Protein AF-A0A318ED38-F1 (afdb_monomer_lite)

Structure (mmCIF, N/CA/C/O backbone):
data_AF-A0A318ED38-F1
#
_entry.id   AF-A0A318ED38-F1
#
loop_
_atom_site.group_PDB
_atom_site.id
_at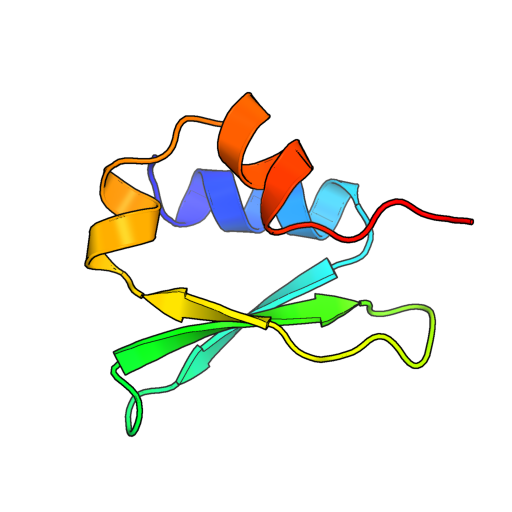om_site.type_symbol
_atom_site.label_atom_id
_atom_site.label_alt_id
_atom_site.label_comp_id
_atom_site.label_asym_id
_atom_site.label_entity_id
_atom_site.label_seq_id
_atom_site.pdbx_PDB_ins_code
_atom_site.Cartn_x
_atom_site.Cartn_y
_atom_site.Cartn_z
_atom_site.occupancy
_atom_site.B_iso_or_equiv
_atom_site.auth_seq_id
_atom_site.auth_comp_id
_atom_site.auth_asym_id
_atom_site.auth_atom_id
_atom_site.pdbx_PDB_model_num
ATOM 1 N N . MET A 1 1 ? 5.582 8.567 -4.426 1.00 90.94 1 MET A N 1
ATOM 2 C CA . MET A 1 1 ? 6.176 8.580 -3.068 1.00 90.94 1 MET A CA 1
ATOM 3 C C . MET A 1 1 ? 7.335 7.578 -2.959 1.00 90.94 1 MET A C 1
ATOM 5 O O . MET A 1 1 ? 7.427 6.691 -3.803 1.00 90.94 1 MET A O 1
ATOM 9 N N . LEU A 1 2 ? 8.234 7.718 -1.969 1.00 91.19 2 LEU A N 1
ATOM 10 C CA . LEU A 1 2 ? 9.278 6.717 -1.679 1.00 91.19 2 LEU A CA 1
ATOM 11 C C . LEU A 1 2 ? 8.682 5.485 -0.977 1.00 91.19 2 LEU A C 1
ATOM 13 O O . LEU A 1 2 ? 7.791 5.611 -0.143 1.00 91.19 2 LEU A O 1
ATOM 17 N N . GLU A 1 3 ? 9.214 4.296 -1.258 1.00 91.38 3 GLU A N 1
ATOM 18 C CA . GLU A 1 3 ? 8.738 3.032 -0.665 1.00 91.38 3 GLU A CA 1
ATOM 19 C C . GLU A 1 3 ? 8.831 3.042 0.865 1.00 91.38 3 GLU A C 1
ATOM 21 O O . GLU A 1 3 ? 7.882 2.682 1.554 1.00 91.38 3 GLU A O 1
ATOM 26 N N . SER A 1 4 ? 9.944 3.541 1.407 1.00 92.81 4 SER A N 1
ATOM 27 C CA . SER A 1 4 ? 10.159 3.661 2.853 1.00 92.81 4 SER A CA 1
ATOM 28 C C . SER A 1 4 ? 9.140 4.572 3.539 1.00 92.81 4 SER A C 1
ATOM 30 O O . SER A 1 4 ? 8.764 4.335 4.687 1.00 92.81 4 SER A O 1
ATOM 32 N N . GLU A 1 5 ? 8.672 5.605 2.841 1.00 93.44 5 GLU A N 1
ATOM 33 C CA . GLU A 1 5 ? 7.636 6.504 3.338 1.00 93.44 5 GLU A CA 1
ATOM 34 C C . GLU A 1 5 ? 6.267 5.820 3.333 1.00 93.44 5 GLU A C 1
ATOM 36 O O . GLU A 1 5 ? 5.568 5.857 4.345 1.00 93.44 5 GLU A O 1
ATOM 41 N N . ALA A 1 6 ? 5.934 5.112 2.251 1.00 92.19 6 ALA A N 1
ATOM 42 C CA . ALA A 1 6 ? 4.711 4.321 2.145 1.00 92.19 6 ALA A CA 1
ATOM 43 C C . ALA A 1 6 ? 4.611 3.269 3.260 1.00 92.19 6 ALA A C 1
ATOM 45 O O . ALA A 1 6 ? 3.590 3.175 3.940 1.00 92.19 6 ALA A O 1
ATOM 46 N N . MET A 1 7 ? 5.703 2.534 3.504 1.00 92.88 7 MET A N 1
ATOM 47 C CA . MET A 1 7 ? 5.778 1.521 4.560 1.00 92.88 7 MET A CA 1
ATOM 48 C C . MET A 1 7 ? 5.564 2.129 5.948 1.00 92.88 7 MET A C 1
ATOM 50 O O . MET A 1 7 ? 4.853 1.552 6.770 1.00 92.88 7 MET A O 1
ATOM 54 N N . ARG A 1 8 ? 6.141 3.310 6.209 1.00 93.69 8 ARG A N 1
ATOM 55 C CA . ARG A 1 8 ? 5.929 4.032 7.470 1.00 93.69 8 ARG A CA 1
ATOM 56 C C . ARG A 1 8 ? 4.461 4.429 7.644 1.00 93.69 8 ARG A C 1
ATOM 58 O O . ARG A 1 8 ? 3.896 4.172 8.702 1.00 93.69 8 ARG A O 1
ATOM 65 N N . LEU A 1 9 ? 3.845 5.012 6.616 1.00 92.25 9 LEU A N 1
ATOM 66 C CA . LEU A 1 9 ? 2.441 5.437 6.647 1.00 92.25 9 LEU A CA 1
ATOM 67 C C . LEU A 1 9 ? 1.480 4.254 6.828 1.00 92.25 9 LEU A C 1
ATOM 69 O O . LEU A 1 9 ? 0.545 4.336 7.623 1.00 92.25 9 LEU A O 1
ATOM 73 N N . ALA A 1 10 ? 1.731 3.136 6.142 1.00 90.62 10 ALA A N 1
ATOM 74 C CA . ALA A 1 10 ? 0.966 1.907 6.321 1.00 90.62 10 ALA A CA 1
ATOM 75 C C . ALA A 1 10 ? 1.071 1.395 7.769 1.00 90.62 10 ALA A C 1
ATOM 77 O O . ALA A 1 10 ? 0.048 1.141 8.409 1.00 90.62 10 ALA A O 1
ATOM 78 N N . ALA A 1 11 ? 2.285 1.338 8.326 1.00 90.31 11 ALA A N 1
ATOM 79 C CA . ALA A 1 11 ? 2.515 0.886 9.697 1.00 90.31 11 ALA A CA 1
ATOM 80 C C . ALA A 1 11 ? 1.817 1.778 10.741 1.00 90.31 11 ALA A C 1
ATOM 82 O O . ALA A 1 11 ? 1.208 1.266 11.684 1.00 90.31 11 ALA A O 1
ATOM 83 N N . GLU A 1 12 ? 1.824 3.103 10.551 1.00 90.94 12 GLU A N 1
ATOM 84 C CA . GLU A 1 12 ? 1.093 4.062 11.398 1.00 90.94 12 GLU A CA 1
ATOM 85 C C . GLU A 1 12 ? -0.426 3.795 11.417 1.00 90.94 12 GLU A C 1
ATOM 87 O O . GLU A 1 12 ? -1.109 4.114 12.393 1.00 90.94 12 GLU A O 1
ATOM 92 N N . ARG A 1 13 ? -0.961 3.155 10.370 1.00 87.31 13 ARG A N 1
ATOM 93 C CA . ARG A 1 13 ? -2.369 2.747 10.249 1.00 87.31 13 ARG A CA 1
ATOM 94 C C . ARG A 1 13 ? 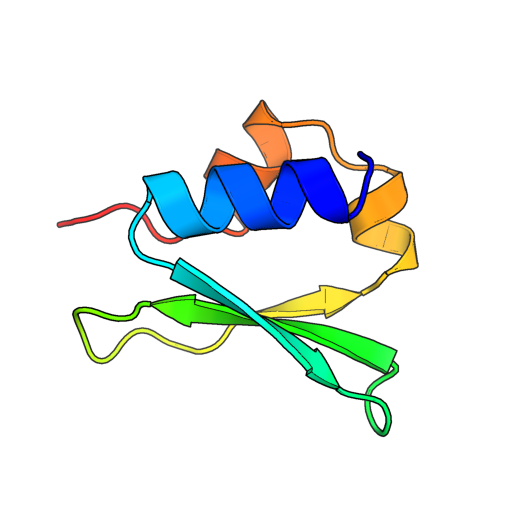-2.605 1.262 10.529 1.00 87.31 13 ARG A C 1
ATOM 96 O O . ARG A 1 13 ? -3.674 0.748 10.214 1.00 87.31 13 ARG A O 1
ATOM 103 N N . SER A 1 14 ? -1.648 0.582 11.167 1.00 88.44 14 SER A N 1
ATOM 104 C CA . SER A 1 14 ? -1.716 -0.859 11.457 1.00 88.44 14 SER A CA 1
ATOM 105 C C . SER A 1 14 ? -1.888 -1.718 10.200 1.00 88.44 14 SER A C 1
ATOM 107 O O . SER A 1 14 ? -2.570 -2.741 10.235 1.00 88.44 14 SER A O 1
ATOM 109 N N . CYS A 1 15 ? -1.272 -1.294 9.098 1.00 88.81 15 CYS A N 1
ATOM 110 C CA . CYS A 1 15 ? -1.175 -2.054 7.862 1.00 88.81 15 CYS A CA 1
ATOM 111 C C . CYS A 1 15 ? 0.275 -2.486 7.614 1.00 88.81 15 CYS A C 1
ATOM 113 O O . CYS A 1 15 ? 1.224 -1.778 7.951 1.00 88.81 15 CYS A O 1
ATOM 115 N N . GLU A 1 16 ? 0.438 -3.650 7.002 1.00 89.88 16 GLU A N 1
ATOM 116 C CA . GLU A 1 16 ? 1.707 -4.179 6.521 1.00 89.88 16 GLU A CA 1
ATOM 117 C C . GLU A 1 16 ? 1.784 -4.021 5.000 1.00 89.88 16 GLU A C 1
ATOM 119 O O . GLU A 1 16 ? 0.785 -4.179 4.298 1.00 89.88 16 GLU A O 1
ATOM 124 N N . MET A 1 17 ? 2.979 -3.715 4.493 1.00 91.38 17 MET A N 1
ATOM 125 C CA . MET A 1 17 ? 3.283 -3.714 3.064 1.00 91.38 17 MET A CA 1
ATOM 126 C C . MET A 1 17 ? 4.288 -4.817 2.751 1.00 91.38 17 MET A C 1
ATOM 128 O O . MET A 1 17 ? 5.389 -4.827 3.305 1.00 91.38 17 MET A O 1
ATOM 132 N N . ARG A 1 18 ? 3.942 -5.699 1.813 1.00 91.94 18 ARG A N 1
ATOM 133 C CA . ARG A 1 18 ? 4.809 -6.777 1.328 1.00 91.94 18 ARG A CA 1
ATOM 134 C C . ARG A 1 18 ? 4.971 -6.686 -0.182 1.00 91.94 18 ARG A C 1
ATOM 136 O O . ARG A 1 18 ? 3.989 -6.524 -0.896 1.00 91.94 18 ARG A O 1
ATOM 143 N N . TRP A 1 19 ? 6.195 -6.831 -0.676 1.00 92.81 19 TRP A N 1
ATOM 144 C CA . TRP A 1 19 ? 6.428 -6.963 -2.112 1.00 92.81 19 TRP A CA 1
ATOM 145 C C . TRP A 1 19 ? 6.008 -8.355 -2.601 1.00 92.81 19 TRP A C 1
ATOM 147 O O . TRP A 1 19 ? 6.398 -9.362 -2.007 1.00 92.81 19 TRP A O 1
ATOM 157 N N . ASP A 1 20 ? 5.225 -8.404 -3.674 1.00 92.25 20 ASP A N 1
ATOM 158 C CA . ASP A 1 20 ? 4.909 -9.611 -4.435 1.00 92.25 20 ASP A CA 1
ATOM 159 C C . ASP A 1 20 ? 5.677 -9.565 -5.762 1.00 92.25 20 ASP A C 1
ATOM 161 O O . ASP A 1 20 ? 5.439 -8.696 -6.606 1.00 92.25 20 ASP A O 1
ATOM 165 N N . ASP A 1 21 ? 6.631 -10.484 -5.925 1.00 91.06 21 ASP A N 1
ATOM 166 C CA . ASP A 1 21 ? 7.504 -10.523 -7.099 1.00 91.06 21 ASP A CA 1
ATOM 167 C C . ASP A 1 21 ? 6.799 -11.088 -8.341 1.00 91.06 21 ASP A C 1
ATOM 169 O O . ASP A 1 21 ? 7.058 -10.632 -9.456 1.00 91.06 21 ASP A O 1
ATOM 173 N N . ASP A 1 22 ? 5.843 -12.002 -8.148 1.00 90.31 22 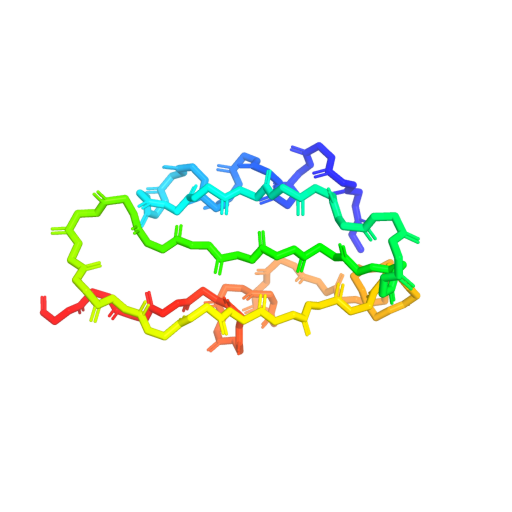ASP A N 1
ATOM 174 C CA . ASP A 1 22 ? 5.091 -12.633 -9.234 1.00 90.31 22 ASP A CA 1
ATOM 175 C C . ASP A 1 22 ? 4.158 -11.615 -9.904 1.00 90.31 22 ASP A C 1
ATOM 177 O O . ASP A 1 22 ? 4.049 -11.554 -11.132 1.00 90.31 22 ASP A O 1
ATOM 181 N N . GLN A 1 23 ? 3.508 -10.775 -9.096 1.00 87.12 23 GLN A N 1
ATOM 182 C CA . GLN A 1 23 ? 2.598 -9.728 -9.573 1.00 87.12 23 GLN A CA 1
ATOM 183 C C . GLN A 1 23 ? 3.279 -8.368 -9.762 1.00 87.12 23 GLN A C 1
ATOM 185 O O . GLN A 1 23 ? 2.683 -7.448 -10.331 1.00 87.12 23 GLN A O 1
ATOM 190 N N . ARG A 1 24 ? 4.530 -8.233 -9.304 1.00 89.25 24 ARG A N 1
ATOM 191 C CA . ARG A 1 24 ? 5.313 -6.988 -9.299 1.00 89.25 24 ARG A CA 1
ATOM 192 C C . ARG A 1 24 ? 4.556 -5.821 -8.660 1.00 89.25 24 ARG A C 1
ATOM 194 O O . ARG A 1 24 ? 4.520 -4.706 -9.202 1.00 89.25 24 ARG A O 1
ATOM 201 N N . CYS A 1 25 ? 3.934 -6.081 -7.516 1.00 92.31 25 CYS A N 1
ATOM 202 C CA . CYS A 1 25 ? 3.120 -5.115 -6.791 1.00 92.31 25 CYS A CA 1
ATOM 203 C C . CYS A 1 25 ? 3.399 -5.144 -5.283 1.00 92.31 25 CYS A C 1
ATOM 205 O O . CYS A 1 25 ? 3.907 -6.112 -4.725 1.00 92.31 25 CYS A O 1
ATOM 207 N N . TRP A 1 26 ? 3.058 -4.045 -4.621 1.00 92.69 26 TRP A N 1
ATOM 208 C CA . TRP A 1 26 ? 3.009 -3.950 -3.172 1.00 92.69 26 TRP A CA 1
ATOM 209 C C . TRP A 1 26 ? 1.647 -4.427 -2.688 1.00 92.69 26 TRP A C 1
ATOM 211 O O . TRP A 1 26 ? 0.629 -3.816 -2.998 1.00 92.69 26 TRP A O 1
ATOM 221 N N . VAL A 1 27 ? 1.630 -5.503 -1.917 1.00 92.12 27 VAL A N 1
ATOM 222 C CA . VAL A 1 27 ? 0.436 -5.999 -1.239 1.00 92.12 27 VAL A CA 1
ATOM 223 C C . VAL A 1 27 ? 0.313 -5.290 0.103 1.00 92.12 27 VAL A C 1
ATOM 225 O O . VAL A 1 27 ? 1.245 -5.320 0.908 1.00 92.12 27 VAL A O 1
ATOM 228 N N . ILE A 1 28 ? -0.831 -4.655 0.332 1.00 90.50 28 ILE A N 1
ATOM 229 C CA . ILE A 1 28 ? -1.179 -3.955 1.568 1.00 90.50 28 ILE A CA 1
ATOM 230 C C . ILE A 1 28 ? -2.189 -4.810 2.333 1.00 90.50 28 ILE A C 1
ATOM 232 O O . ILE A 1 28 ? -3.197 -5.239 1.769 1.00 90.50 28 ILE A O 1
ATOM 236 N N . LEU A 1 29 ? -1.901 -5.065 3.609 1.00 87.56 29 LEU A N 1
ATOM 237 C CA . LEU A 1 29 ? -2.660 -5.962 4.482 1.00 87.56 29 LEU A CA 1
ATOM 238 C C . LEU A 1 29 ? -2.962 -5.260 5.803 1.00 87.56 29 LEU A C 1
ATOM 240 O O . LEU A 1 29 ? -2.043 -4.748 6.437 1.00 87.56 29 LEU A O 1
ATOM 244 N N . ALA A 1 30 ? -4.213 -5.261 6.262 1.00 83.69 30 ALA A N 1
ATOM 245 C CA . ALA A 1 30 ? -4.510 -4.801 7.616 1.00 83.69 30 ALA A CA 1
ATOM 246 C C . ALA A 1 30 ? -4.064 -5.858 8.639 1.00 83.69 30 ALA A C 1
ATOM 248 O O . ALA A 1 30 ? -4.374 -7.038 8.508 1.00 83.69 30 ALA A O 1
ATOM 249 N N . VAL A 1 31 ? -3.352 -5.435 9.684 1.00 75.19 31 VAL A N 1
ATOM 250 C CA . VAL A 1 31 ? -2.808 -6.345 10.708 1.00 75.19 31 VAL A CA 1
ATOM 251 C C . VAL A 1 31 ? -3.876 -6.758 11.731 1.00 75.19 31 VAL A C 1
ATOM 253 O O . VAL A 1 31 ? -3.747 -7.790 12.384 1.00 75.19 31 VAL A O 1
ATOM 256 N N . SER A 1 32 ? -4.926 -5.951 11.915 1.00 66.44 32 SER A N 1
ATOM 257 C CA . SER A 1 32 ? -5.848 -6.070 13.056 1.00 66.44 32 SER A CA 1
ATOM 258 C C . SER A 1 32 ? -7.259 -6.561 12.725 1.00 66.44 32 SER A C 1
ATOM 260 O O . SER A 1 32 ? -8.033 -6.800 13.652 1.00 66.44 32 SER A O 1
ATOM 262 N N . TYR A 1 33 ? -7.611 -6.728 11.451 1.00 62.12 33 TYR A N 1
ATOM 263 C CA . TYR A 1 33 ? -8.924 -7.215 11.024 1.00 62.12 33 TYR A CA 1
ATOM 264 C C . TYR A 1 33 ? -8.827 -7.916 9.668 1.00 62.12 33 TYR A C 1
ATOM 266 O O . TYR A 1 33 ? -7.876 -7.685 8.925 1.00 62.12 33 TYR A O 1
ATOM 274 N N . ASP A 1 34 ? -9.805 -8.778 9.376 1.00 64.31 34 ASP A N 1
ATOM 275 C CA . ASP A 1 34 ? -9.939 -9.520 8.114 1.00 64.31 34 ASP A CA 1
ATOM 276 C C . ASP A 1 34 ? -10.315 -8.527 6.994 1.00 64.31 34 ASP A C 1
ATOM 278 O O . ASP A 1 34 ? -11.472 -8.392 6.600 1.00 64.31 34 ASP A O 1
ATOM 282 N N . ALA A 1 35 ? -9.347 -7.700 6.598 1.00 64.06 35 ALA A N 1
ATOM 283 C CA . ALA A 1 35 ? -9.480 -6.734 5.520 1.00 64.06 35 ALA A CA 1
ATOM 284 C C . ALA A 1 35 ? -9.055 -7.369 4.203 1.00 64.06 35 ALA A C 1
ATOM 286 O O . ALA A 1 35 ? -8.099 -8.149 4.157 1.00 64.06 35 ALA A O 1
ATOM 287 N N . ASP A 1 36 ? -9.713 -6.959 3.124 1.00 70.88 36 ASP A N 1
ATOM 288 C CA . ASP A 1 36 ? -9.295 -7.340 1.784 1.00 70.88 36 ASP A CA 1
ATOM 289 C C . ASP A 1 36 ? -7.866 -6.853 1.512 1.00 70.88 36 ASP A C 1
ATOM 291 O O . ASP A 1 36 ? -7.493 -5.714 1.805 1.00 70.88 36 ASP A O 1
ATOM 295 N N . MET A 1 37 ? -7.055 -7.746 0.945 1.00 79.69 37 MET A N 1
ATOM 296 C CA . MET A 1 37 ? -5.696 -7.420 0.525 1.00 79.69 37 MET A CA 1
ATOM 297 C C . MET A 1 37 ? -5.764 -6.524 -0.707 1.00 79.69 37 MET A C 1
ATOM 299 O O . MET A 1 37 ? -6.489 -6.830 -1.657 1.00 79.69 37 MET A O 1
ATOM 303 N N . VAL A 1 38 ? -4.967 -5.458 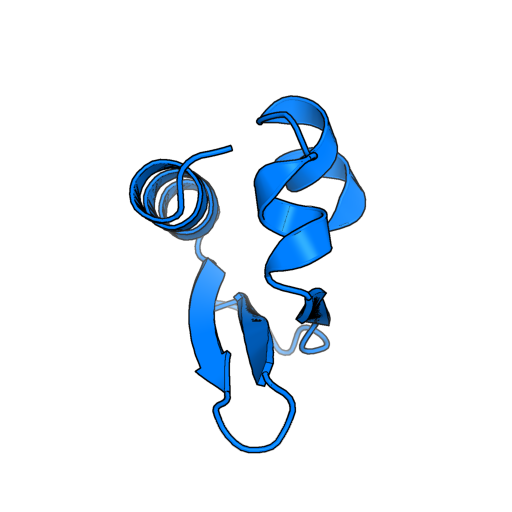-0.729 1.00 85.75 38 VAL A N 1
ATOM 304 C CA . VAL A 1 38 ? -4.928 -4.543 -1.874 1.00 85.75 38 VAL A CA 1
ATOM 305 C C . VAL A 1 38 ? -3.572 -4.624 -2.562 1.00 85.75 38 VAL A C 1
ATOM 307 O O . VAL A 1 38 ? -2.533 -4.465 -1.926 1.00 85.75 38 VAL A O 1
ATOM 310 N N . CYS A 1 39 ? -3.577 -4.851 -3.877 1.00 89.62 39 CYS A N 1
ATOM 311 C CA . CYS A 1 39 ? -2.370 -4.889 -4.701 1.00 89.62 39 CYS A CA 1
ATOM 312 C C . CYS A 1 39 ? -2.118 -3.532 -5.373 1.00 89.62 39 CYS A C 1
ATOM 314 O O . CYS A 1 39 ? -2.845 -3.139 -6.285 1.00 89.62 39 CYS A O 1
ATOM 316 N N . LEU A 1 40 ? -1.049 -2.846 -4.972 1.00 90.44 40 LEU A N 1
ATOM 317 C CA . LEU A 1 40 ? -0.613 -1.551 -5.492 1.00 90.44 40 LEU A CA 1
ATOM 318 C C . LEU A 1 40 ? 0.612 -1.706 -6.414 1.00 90.44 40 LEU A C 1
ATOM 320 O O . LEU A 1 40 ? 1.706 -2.015 -5.940 1.00 90.44 40 LEU A O 1
ATOM 324 N N . PRO A 1 41 ? 0.502 -1.458 -7.730 1.00 92.38 41 PRO A N 1
ATOM 325 C CA . PRO A 1 41 ? 1.656 -1.518 -8.626 1.00 92.38 41 PRO A CA 1
ATOM 326 C C . PRO A 1 41 ? 2.755 -0.516 -8.235 1.00 92.38 41 PRO A C 1
ATOM 328 O O . PRO A 1 41 ? 2.465 0.642 -7.927 1.00 92.38 41 PRO A O 1
ATOM 331 N N . ALA A 1 42 ? 4.031 -0.911 -8.332 1.00 88.75 42 ALA A N 1
ATOM 332 C CA . ALA A 1 42 ? 5.163 -0.040 -7.975 1.00 88.75 42 ALA A CA 1
ATOM 333 C C . ALA A 1 42 ? 5.171 1.293 -8.746 1.00 88.75 42 ALA A C 1
ATOM 335 O O . ALA A 1 42 ? 5.435 2.354 -8.182 1.00 88.75 42 ALA A O 1
ATOM 336 N N . ALA A 1 43 ? 4.829 1.248 -10.037 1.00 90.62 43 ALA A N 1
ATOM 337 C CA . ALA A 1 43 ? 4.733 2.443 -10.873 1.00 90.62 43 ALA A CA 1
ATOM 338 C C . ALA A 1 43 ? 3.631 3.407 -10.401 1.00 90.62 43 ALA A C 1
ATOM 340 O O . ALA A 1 43 ? 3.765 4.618 -10.567 1.00 90.62 43 ALA A O 1
ATOM 341 N N . THR A 1 44 ? 2.559 2.881 -9.806 1.00 91.19 44 THR A N 1
ATOM 342 C CA . THR A 1 44 ? 1.490 3.686 -9.209 1.00 91.19 44 THR A CA 1
ATOM 343 C C . THR A 1 44 ? 1.973 4.309 -7.905 1.00 91.19 44 THR A C 1
ATOM 345 O O . THR A 1 44 ? 1.880 5.523 -7.756 1.00 91.19 44 THR A O 1
ATOM 348 N N . LEU A 1 45 ? 2.598 3.528 -7.014 1.00 90.56 45 LEU A N 1
ATOM 349 C CA . LEU A 1 45 ? 3.147 4.035 -5.747 1.00 90.56 45 LEU A CA 1
ATOM 350 C C . LEU A 1 45 ? 4.130 5.200 -5.952 1.00 90.56 45 LEU A C 1
ATOM 352 O O . LEU A 1 45 ? 4.094 6.199 -5.230 1.00 90.56 45 LEU A O 1
ATOM 356 N N . ALA A 1 46 ? 4.985 5.107 -6.973 1.00 90.12 46 ALA A N 1
ATOM 357 C CA . ALA A 1 46 ? 5.936 6.163 -7.304 1.00 90.12 46 ALA A CA 1
ATOM 358 C C . ALA A 1 46 ? 5.249 7.503 -7.639 1.00 90.12 46 ALA A C 1
ATOM 360 O O . ALA A 1 46 ? 5.825 8.559 -7.375 1.00 90.12 46 ALA A O 1
ATOM 361 N N . ARG A 1 47 ? 4.020 7.461 -8.168 1.00 92.56 47 ARG A N 1
ATOM 362 C CA . ARG A 1 47 ? 3.244 8.626 -8.618 1.00 92.56 47 ARG A CA 1
ATOM 363 C C . ARG A 1 47 ? 2.286 9.188 -7.571 1.00 92.56 47 ARG A C 1
ATOM 365 O O . ARG A 1 47 ? 1.931 10.350 -7.704 1.00 92.56 47 ARG A O 1
ATOM 372 N N . LEU A 1 48 ? 1.896 8.386 -6.582 1.00 92.62 48 LEU A N 1
ATOM 373 C CA . LEU A 1 48 ? 1.028 8.822 -5.490 1.00 92.62 48 LEU A CA 1
ATOM 374 C C . LEU A 1 48 ? 1.764 9.781 -4.554 1.00 92.62 48 LEU A C 1
ATOM 376 O O . LEU A 1 48 ? 2.971 9.621 -4.303 1.00 92.62 48 LEU A O 1
ATOM 380 N N . ASP A 1 49 ? 1.020 10.734 -4.005 1.00 92.62 49 ASP A N 1
ATOM 381 C CA . ASP A 1 49 ? 1.403 11.426 -2.779 1.00 92.62 49 ASP A CA 1
ATOM 382 C C . ASP A 1 49 ? 0.919 10.667 -1.524 1.00 92.62 49 ASP A C 1
ATOM 384 O O . ASP A 1 49 ? 0.305 9.597 -1.607 1.00 92.62 49 ASP A O 1
ATOM 388 N N . ALA A 1 50 ? 1.275 11.178 -0.344 1.00 90.81 50 ALA A N 1
ATOM 389 C CA . ALA A 1 50 ? 0.943 10.539 0.926 1.00 90.81 50 ALA A CA 1
ATOM 390 C C . ALA A 1 50 ? -0.569 10.538 1.215 1.00 90.81 50 ALA A C 1
ATOM 392 O O . ALA A 1 50 ? -1.085 9.554 1.748 1.00 90.81 50 ALA A O 1
ATOM 393 N N . ASP A 1 51 ? -1.278 11.609 0.857 1.00 90.81 51 ASP A N 1
ATOM 394 C CA . ASP A 1 51 ? -2.704 11.761 1.149 1.00 90.81 51 ASP A CA 1
ATOM 395 C C . ASP A 1 51 ? -3.544 10.867 0.226 1.00 90.81 51 ASP A C 1
ATOM 397 O O . ASP A 1 51 ? -4.454 10.177 0.689 1.00 90.81 51 ASP A O 1
ATOM 401 N N . GLU A 1 52 ? -3.201 10.807 -1.063 1.00 91.94 52 GLU A N 1
ATOM 402 C CA . GLU A 1 52 ? -3.794 9.888 -2.035 1.00 91.94 52 GLU A CA 1
ATOM 403 C C . GLU A 1 52 ? -3.562 8.429 -1.630 1.00 91.94 52 GLU A C 1
ATOM 405 O O . GLU A 1 52 ? -4.491 7.621 -1.657 1.00 91.94 52 GLU A O 1
ATOM 410 N N . PHE A 1 53 ? -2.345 8.091 -1.191 1.00 91.56 53 PHE A N 1
ATOM 411 C CA . PHE A 1 53 ? -2.027 6.751 -0.704 1.00 91.56 53 PHE A CA 1
ATOM 412 C C . PHE A 1 53 ? -2.885 6.361 0.507 1.00 91.56 53 PHE A C 1
ATOM 414 O O . PHE A 1 53 ? -3.507 5.298 0.508 1.00 91.56 53 PHE A O 1
ATOM 421 N N . LEU A 1 54 ? -2.965 7.226 1.520 1.00 89.69 54 LEU A N 1
ATOM 422 C CA . LEU A 1 54 ? -3.754 6.958 2.723 1.00 89.69 54 LEU A CA 1
ATOM 423 C C . LEU A 1 54 ? -5.254 6.853 2.436 1.00 89.69 54 LEU A C 1
ATOM 425 O O . LEU A 1 54 ? -5.932 6.069 3.088 1.00 89.69 54 LEU A O 1
ATOM 429 N N . ARG A 1 55 ? -5.775 7.643 1.494 1.00 88.25 55 ARG A N 1
ATOM 430 C CA . ARG A 1 55 ? -7.205 7.671 1.170 1.00 88.25 55 ARG A CA 1
ATOM 431 C C . ARG A 1 55 ? -7.643 6.485 0.315 1.00 88.25 55 ARG A C 1
ATOM 433 O O . ARG A 1 55 ? -8.745 5.981 0.499 1.00 88.25 55 ARG A O 1
ATOM 440 N N . GLU A 1 56 ? -6.833 6.098 -0.666 1.00 87.38 56 GLU A N 1
ATOM 441 C CA . GLU A 1 56 ? -7.248 5.135 -1.697 1.00 87.38 56 GLU A CA 1
ATOM 442 C C . GLU A 1 56 ? -6.721 3.720 -1.462 1.00 87.38 56 GLU A C 1
ATOM 444 O O . GLU A 1 56 ? -7.295 2.767 -1.985 1.00 87.38 56 GLU A O 1
ATOM 449 N N . TRP A 1 57 ? -5.641 3.572 -0.689 1.00 87.38 57 TRP A N 1
ATOM 450 C CA . TRP A 1 57 ? -4.910 2.305 -0.580 1.00 87.38 57 TRP A CA 1
ATOM 451 C C . TRP A 1 57 ? -4.750 1.798 0.848 1.00 87.38 57 TRP A C 1
ATOM 453 O O . TRP A 1 57 ? -4.462 0.618 1.039 1.00 87.38 57 TRP A O 1
ATOM 463 N N . ILE A 1 58 ? -4.955 2.657 1.848 1.00 85.69 58 ILE A N 1
ATOM 464 C CA . ILE A 1 58 ? -5.017 2.243 3.245 1.00 85.69 58 ILE A CA 1
ATOM 465 C C . ILE A 1 58 ? -6.486 2.197 3.673 1.00 85.69 58 ILE A C 1
ATOM 467 O O . ILE A 1 58 ? -7.149 3.234 3.654 1.00 85.69 58 ILE A O 1
ATOM 471 N N . PRO A 1 59 ? -7.018 1.028 4.070 1.00 74.38 59 PRO A N 1
ATOM 472 C CA . PRO A 1 59 ? -8.395 0.941 4.530 1.00 74.38 59 PRO A CA 1
ATOM 473 C 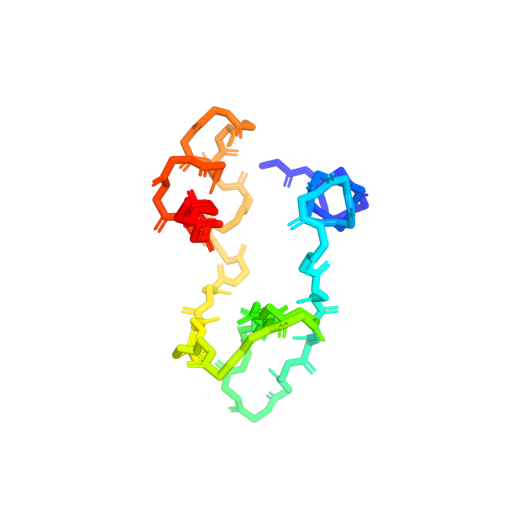C . PRO A 1 59 ? -8.610 1.825 5.766 1.00 74.38 59 PRO A C 1
ATOM 475 O O . PRO A 1 59 ? -7.811 1.820 6.712 1.00 74.38 59 PRO A O 1
ATOM 478 N N . GLU A 1 60 ? -9.698 2.598 5.763 1.00 69.56 60 GLU A N 1
ATOM 479 C CA . GLU A 1 60 ? -10.117 3.339 6.950 1.00 69.56 60 GLU A CA 1
ATOM 480 C C . GLU A 1 60 ? -10.467 2.349 8.064 1.00 69.56 60 GLU A C 1
ATOM 482 O O . GLU A 1 60 ? -11.129 1.333 7.845 1.00 69.56 60 GLU A O 1
ATOM 487 N N . ARG A 1 61 ? -10.004 2.638 9.284 1.00 63.78 61 ARG A N 1
ATOM 488 C CA . ARG A 1 61 ? -10.435 1.874 10.457 1.00 63.78 61 ARG A CA 1
ATOM 489 C C . ARG A 1 61 ? -11.941 2.114 10.656 1.00 63.78 61 ARG A C 1
ATOM 491 O O . ARG A 1 61 ? -12.338 3.278 10.583 1.00 63.78 61 ARG A O 1
ATOM 498 N N . PRO A 1 62 ? -12.749 1.074 10.927 1.00 57.19 62 PRO A N 1
ATOM 499 C CA . PRO A 1 62 ? -14.119 1.270 11.392 1.00 5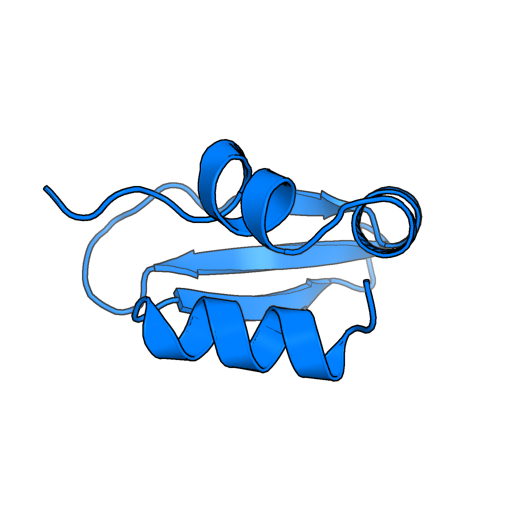7.19 62 PRO A CA 1
ATOM 500 C C . PRO A 1 62 ? -14.168 1.978 12.754 1.00 57.19 62 PRO A C 1
ATOM 502 O O . PRO A 1 62 ? -13.169 1.900 13.516 1.00 57.19 62 PRO A O 1
#

pLDDT: mean 86.46, std 9.21, range [57.19, 93.69]

Secondary structure (DSSP, 8-state):
--HHHHHHHHHHTTEEEEEETTTTEEEEEESSS-PPPEEEEHHHHHH--HHHHHHHTSPPP-

Radius of gyration: 10.64 Å; chains: 1; bounding box: 24×24×24 Å

Sequence (62 aa):
MLESEAMRLAAERSCEMRWDDDQRCWVILAVSYDADMVCLPAATLARLDADEFLREWIPERP

Organism: NCBI:txid985250

Foldseek 3Di:
DDPVVLQVLLVVLQWHWDQDPVVQFIWIGRNPDPDDIDTHHPVRVVVDDSVRCCVPPRDDDD